Protein AF-A0A4S2T582-F1 (afdb_monomer_lite)

Secondary structure (DSSP, 8-state):
--HHHHHHHHHHHHHHHHH-TTS-HHHHHHHHHHHHHHHHHHHHHHHHHHHHHHHHHHHHHHHHHHHHHHHHHHHHHHHHHHHHHHHHHHHH-

Foldseek 3Di:
DDPVLLVVLLVVLLVVLVVPPVDDPVVSNVSSVVRSVVVVVVVVVVVVVVVVVVVVVVVVVVVVVVVVVVVVVVVVVVVVVVVVVVVVVVVVD

Structure (mmCIF, N/CA/C/O backbone):
data_AF-A0A4S2T582-F1
#
_entry.id   AF-A0A4S2T582-F1
#
loop_
_atom_site.group_PDB
_atom_site.id
_atom_site.type_symbol
_atom_site.label_atom_id
_atom_site.label_alt_id
_atom_site.label_comp_id
_atom_site.label_asym_id
_atom_site.label_entity_id
_atom_site.label_seq_id
_atom_site.pdbx_PDB_ins_code
_atom_site.Cartn_x
_atom_site.Cartn_y
_atom_site.Cartn_z
_atom_site.occupancy
_atom_site.B_iso_or_equiv
_atom_site.auth_seq_id
_atom_site.auth_comp_id
_atom_site.auth_asym_id
_atom_site.auth_atom_id
_atom_site.pdbx_PDB_model_num
ATOM 1 N N . MET A 1 1 ? 1.246 -8.142 7.764 1.00 62.06 1 MET A N 1
ATOM 2 C CA . MET A 1 1 ? 0.927 -6.757 8.189 1.00 62.06 1 MET A CA 1
ATOM 3 C C . MET A 1 1 ? 1.882 -6.387 9.309 1.00 62.06 1 MET A C 1
ATOM 5 O O . MET A 1 1 ? 2.195 -7.266 10.100 1.00 62.06 1 MET A O 1
ATOM 9 N N . CYS A 1 2 ? 2.372 -5.146 9.369 1.00 80.56 2 CYS A N 1
ATOM 10 C CA . CYS A 1 2 ? 3.260 -4.722 10.454 1.00 80.56 2 CYS A CA 1
ATOM 11 C C . CYS A 1 2 ? 2.518 -4.732 11.793 1.00 80.56 2 CYS A C 1
ATOM 13 O O . CYS A 1 2 ? 1.421 -4.187 11.896 1.00 80.56 2 CYS A O 1
ATOM 15 N N . GLN A 1 3 ? 3.145 -5.298 12.821 1.00 87.12 3 GLN A N 1
ATOM 16 C CA . GLN A 1 3 ? 2.602 -5.360 14.181 1.00 87.12 3 GLN A CA 1
ATOM 17 C C . GLN A 1 3 ? 2.271 -3.965 14.744 1.00 87.12 3 GLN A C 1
A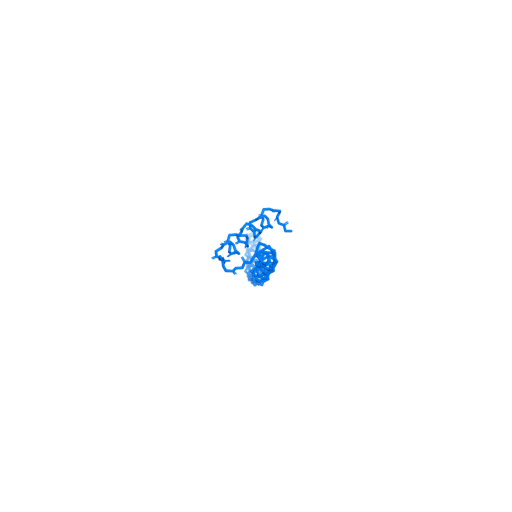TOM 19 O O . GLN A 1 3 ? 1.331 -3.814 15.518 1.00 87.12 3 GLN A O 1
ATOM 24 N N . THR A 1 4 ? 2.979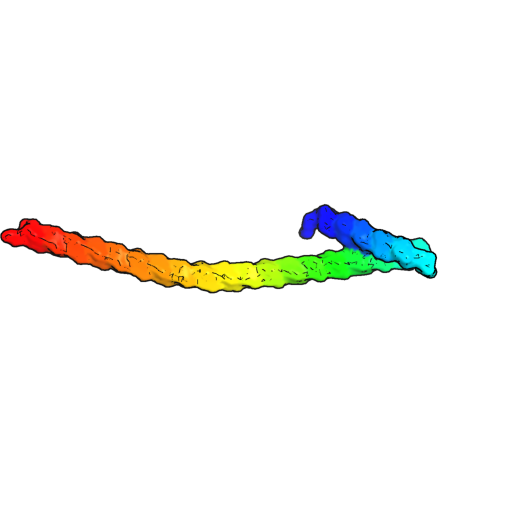 -2.928 14.288 1.00 91.31 4 THR A N 1
ATOM 25 C CA . THR A 1 4 ? 2.693 -1.520 14.597 1.00 91.31 4 THR A CA 1
ATOM 26 C C . THR A 1 4 ? 1.310 -1.079 14.119 1.00 91.31 4 THR A C 1
ATOM 28 O O . THR A 1 4 ? 0.594 -0.434 14.870 1.00 91.31 4 THR A O 1
ATOM 31 N N . ALA A 1 5 ? 0.895 -1.462 12.907 1.00 88.12 5 ALA A N 1
ATOM 32 C CA . ALA A 1 5 ? -0.403 -1.060 12.359 1.00 88.12 5 ALA A CA 1
ATOM 33 C C . ALA A 1 5 ? -1.575 -1.695 13.120 1.00 88.12 5 ALA A C 1
ATOM 35 O O . ALA A 1 5 ? -2.632 -1.082 13.235 1.00 88.12 5 ALA A O 1
ATOM 36 N N . VAL A 1 6 ? -1.373 -2.907 13.646 1.00 90.88 6 VAL A N 1
ATOM 37 C CA . VAL A 1 6 ? -2.358 -3.599 14.487 1.00 90.88 6 VAL A CA 1
ATOM 38 C C . VAL A 1 6 ? -2.512 -2.883 15.825 1.00 90.88 6 VAL A C 1
ATOM 40 O O . VAL A 1 6 ? -3.619 -2.495 16.177 1.00 90.88 6 VAL A O 1
ATOM 43 N N . LYS A 1 7 ? -1.397 -2.614 16.517 1.00 93.88 7 LYS A N 1
ATOM 44 C CA . LYS A 1 7 ? -1.402 -1.872 17.788 1.00 93.88 7 LYS A CA 1
ATOM 45 C C . LYS A 1 7 ? -2.013 -0.479 17.651 1.00 93.88 7 LYS A C 1
ATOM 47 O O . LYS A 1 7 ? -2.723 -0.025 18.540 1.00 93.88 7 LYS A O 1
ATOM 52 N N . GLU A 1 8 ? -1.740 0.187 16.535 1.00 93.31 8 GLU A N 1
ATOM 53 C CA . GLU A 1 8 ? -2.301 1.499 16.233 1.00 93.31 8 GLU A CA 1
ATOM 54 C C . GLU A 1 8 ? -3.824 1.432 16.063 1.00 93.31 8 GLU A C 1
ATOM 56 O O . GLU A 1 8 ? -4.545 2.194 16.695 1.00 93.31 8 GLU A O 1
ATOM 61 N N . ALA A 1 9 ? -4.329 0.471 15.284 1.00 92.94 9 ALA A N 1
ATOM 62 C CA . ALA A 1 9 ? -5.767 0.291 15.097 1.00 92.94 9 ALA A CA 1
ATOM 63 C C . ALA A 1 9 ? -6.492 -0.076 16.404 1.00 92.94 9 ALA A C 1
ATOM 65 O O . ALA A 1 9 ? -7.591 0.413 16.655 1.00 92.94 9 ALA A O 1
ATOM 66 N N . GLU A 1 10 ? -5.872 -0.897 17.257 1.00 93.69 10 GLU A N 1
ATOM 67 C CA . GLU A 1 10 ? -6.387 -1.206 18.596 1.00 93.69 10 GLU A CA 1
ATOM 68 C C . GLU A 1 10 ? -6.429 0.034 19.497 1.00 93.69 10 GLU A C 1
ATOM 70 O O . GLU A 1 10 ? -7.395 0.225 20.238 1.00 93.69 10 GLU A O 1
ATOM 75 N N . ARG A 1 11 ? -5.400 0.888 19.440 1.00 95.50 11 ARG A N 1
ATOM 76 C CA . ARG A 1 11 ? -5.366 2.154 20.181 1.00 95.50 11 ARG A CA 1
ATOM 77 C C . ARG A 1 11 ? -6.472 3.093 19.713 1.00 95.50 11 ARG A C 1
ATOM 79 O O . ARG A 1 11 ? -7.261 3.534 20.544 1.00 95.50 11 ARG A O 1
ATOM 86 N N . GLU A 1 12 ? -6.554 3.346 18.409 1.00 93.81 12 GLU A N 1
ATOM 87 C CA . GLU A 1 12 ? -7.577 4.206 17.804 1.00 93.81 12 GLU A CA 1
ATOM 88 C C . GLU A 1 12 ? -8.993 3.696 18.144 1.00 93.81 12 GLU A C 1
ATOM 90 O O . GLU A 1 12 ? -9.857 4.477 18.537 1.00 93.81 12 GLU A O 1
ATOM 95 N N . GLY A 1 13 ? -9.220 2.376 18.093 1.00 93.75 13 GLY A N 1
ATOM 96 C CA . GLY A 1 13 ? -10.499 1.767 18.471 1.00 93.75 13 GLY A CA 1
ATOM 97 C C . GLY A 1 13 ? -10.853 1.955 19.945 1.00 93.75 13 GLY A C 1
ATOM 98 O O . GLY A 1 13 ? -11.994 2.286 20.268 1.00 93.75 13 GLY A O 1
ATOM 99 N N . LYS A 1 14 ? -9.881 1.805 20.853 1.00 94.69 14 LYS A N 1
ATOM 100 C CA . LYS A 1 14 ? -10.082 2.050 22.290 1.00 94.69 14 LYS A CA 1
ATOM 101 C C . LYS A 1 14 ? -10.370 3.519 22.583 1.00 94.69 14 LYS A C 1
ATOM 103 O O . LYS A 1 14 ? -11.227 3.811 23.411 1.00 94.69 14 LYS A O 1
ATOM 108 N N . GLU A 1 15 ? -9.674 4.442 21.926 1.00 95.00 15 GLU A N 1
ATOM 109 C CA . GLU A 1 15 ? -9.932 5.881 22.056 1.00 95.00 15 GLU A CA 1
ATOM 110 C C . GLU A 1 15 ? -11.330 6.248 21.545 1.00 95.00 15 GLU A C 1
ATOM 112 O O . GLU A 1 15 ? -12.065 6.964 22.227 1.00 95.00 15 GLU A O 1
ATOM 117 N N . PHE A 1 16 ? -11.732 5.684 20.404 1.00 93.19 16 PHE A N 1
ATOM 118 C CA . PHE A 1 16 ? -13.062 5.867 19.832 1.00 93.19 16 PHE A CA 1
ATOM 119 C C . PHE A 1 16 ? -14.171 5.344 20.754 1.00 93.19 16 PHE A C 1
ATOM 121 O O . PHE A 1 16 ? -15.125 6.064 21.046 1.00 93.19 16 PHE A O 1
ATOM 128 N N . ALA A 1 17 ? -14.026 4.125 21.279 1.00 94.25 17 ALA A N 1
ATOM 129 C CA . ALA A 1 17 ? -15.011 3.543 22.185 1.00 94.25 17 ALA A CA 1
ATOM 130 C C . ALA A 1 17 ? -15.095 4.293 23.526 1.00 94.25 17 ALA A C 1
ATOM 132 O O . ALA A 1 17 ? -16.189 4.522 24.038 1.00 94.25 17 ALA A O 1
ATOM 133 N N . ARG A 1 18 ? -13.961 4.764 24.068 1.00 92.94 18 ARG A N 1
ATOM 134 C CA . ARG A 1 18 ? -13.922 5.584 25.296 1.00 92.94 18 ARG A CA 1
ATOM 135 C C . ARG A 1 18 ? -14.639 6.925 25.155 1.00 92.94 18 ARG A C 1
ATOM 137 O O . ARG A 1 18 ? -15.102 7.473 26.156 1.00 92.94 18 ARG A O 1
ATOM 144 N N . ALA A 1 19 ? -14.739 7.468 23.942 1.00 92.75 19 ALA A N 1
ATOM 145 C CA . ALA A 1 19 ? -15.522 8.676 23.694 1.00 92.75 19 ALA A CA 1
ATOM 146 C C . ALA A 1 19 ? -17.029 8.439 23.910 1.00 92.75 19 ALA A C 1
ATOM 148 O O . ALA A 1 19 ? -17.769 9.379 24.210 1.00 92.75 19 ALA A O 1
ATOM 149 N N . MET A 1 20 ? -17.489 7.186 23.831 1.00 92.31 20 MET A N 1
ATOM 150 C CA . MET A 1 20 ? -18.886 6.814 24.019 1.00 92.31 20 MET A CA 1
ATOM 151 C C . MET A 1 20 ? -19.198 6.499 25.487 1.00 92.31 20 MET A C 1
ATOM 153 O O . MET A 1 20 ? -19.378 5.356 25.900 1.00 92.31 20 MET A O 1
ATOM 157 N N . LYS A 1 21 ? -19.296 7.557 26.294 1.00 90.00 21 LYS A N 1
ATOM 158 C CA . LYS A 1 21 ? -19.508 7.474 27.753 1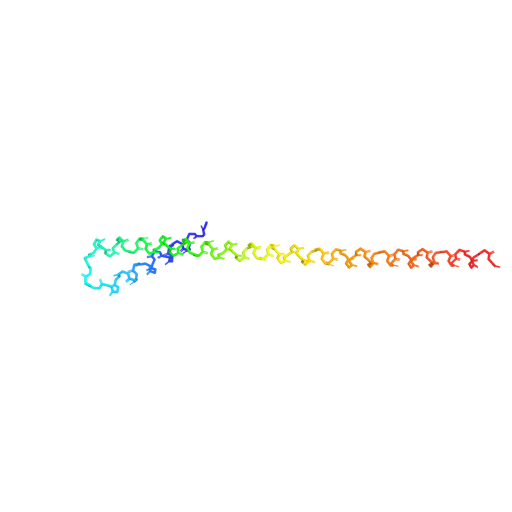.00 90.00 21 LYS A CA 1
ATOM 159 C C . LYS A 1 21 ? -20.832 6.829 28.192 1.00 90.00 21 LYS A C 1
ATOM 161 O O . LYS A 1 21 ? -20.998 6.563 29.375 1.00 90.00 21 LYS A O 1
ATOM 166 N N . TRP A 1 22 ? -21.772 6.634 27.270 1.00 92.31 22 TRP A N 1
ATOM 167 C CA . TRP A 1 22 ? -23.079 6.023 27.526 1.00 92.31 22 TRP A CA 1
ATOM 168 C C . TRP A 1 22 ? -23.066 4.488 27.422 1.00 92.31 22 TRP A C 1
ATOM 170 O O . TRP A 1 22 ? -24.047 3.861 27.805 1.00 92.31 22 TRP A O 1
ATOM 180 N N . LEU A 1 23 ? -21.973 3.898 26.926 1.00 90.12 23 LEU A N 1
ATOM 181 C CA . LEU A 1 23 ? -21.772 2.451 26.830 1.00 90.12 23 LEU A CA 1
ATOM 182 C C . LEU A 1 23 ? -21.065 1.909 28.076 1.00 90.12 23 LEU A C 1
ATOM 184 O O . LEU A 1 23 ? -20.170 2.557 28.629 1.00 90.12 23 LEU A O 1
ATOM 188 N N . GLY A 1 24 ? -21.436 0.698 28.489 1.00 92.19 24 GLY A N 1
ATOM 189 C CA . GLY A 1 24 ? -20.725 -0.055 29.515 1.00 92.19 24 GLY A CA 1
ATOM 190 C C . GLY A 1 24 ? -19.330 -0.481 29.050 1.00 92.19 24 GLY A C 1
ATOM 191 O O . GLY A 1 24 ? -19.038 -0.542 27.857 1.00 92.19 24 GLY A O 1
ATOM 192 N N . SER A 1 25 ? -18.446 -0.815 29.994 1.00 90.44 25 SER A N 1
ATOM 193 C CA . SER A 1 25 ? -17.054 -1.188 29.690 1.00 90.44 25 SER A CA 1
ATOM 194 C C . SER A 1 25 ? -16.935 -2.383 28.736 1.00 90.44 25 SER A C 1
ATOM 196 O O . SER A 1 25 ? -16.076 -2.373 27.859 1.00 90.44 25 SER A O 1
ATOM 198 N N . GLY A 1 26 ? -17.814 -3.382 28.868 1.00 91.62 26 GLY A N 1
ATOM 199 C CA . GLY A 1 26 ? -17.850 -4.536 27.964 1.00 91.62 26 GLY A CA 1
ATOM 200 C C . GLY A 1 26 ? -18.236 -4.156 26.532 1.00 91.62 26 GLY A C 1
ATOM 201 O O . GLY A 1 26 ? -17.586 -4.586 25.584 1.00 91.62 26 GLY A O 1
ATOM 202 N N . GLU A 1 27 ? -19.233 -3.286 26.375 1.00 92.69 27 GLU A N 1
ATOM 203 C CA . GLU A 1 27 ? -19.692 -2.825 25.061 1.00 92.69 27 GLU A CA 1
ATOM 204 C C . GLU A 1 27 ? -18.647 -1.910 24.397 1.00 92.69 27 GLU A C 1
ATOM 206 O O . GLU A 1 27 ? -18.429 -1.970 23.188 1.00 92.69 27 GLU A O 1
ATOM 211 N N . GLN A 1 28 ? -17.929 -1.104 25.189 1.00 93.19 28 GLN A N 1
ATOM 212 C CA . GLN A 1 28 ? -16.799 -0.310 24.700 1.00 93.19 28 GLN A CA 1
ATOM 213 C C . GLN A 1 28 ? -15.656 -1.193 24.176 1.00 93.19 28 GLN A C 1
ATOM 215 O O . GLN A 1 28 ? -15.072 -0.888 23.137 1.00 93.19 28 GLN A O 1
ATOM 220 N N . GLU A 1 29 ? -15.326 -2.287 24.863 1.00 93.94 29 GLU A N 1
ATOM 221 C CA . GLU A 1 29 ? -14.280 -3.218 24.420 1.00 93.94 29 GLU A CA 1
ATOM 222 C C . GLU A 1 29 ? -14.672 -3.929 23.113 1.00 93.94 29 GLU A C 1
ATOM 224 O O . GLU A 1 29 ? -13.860 -4.038 22.189 1.00 93.94 29 GLU A O 1
ATOM 229 N N . GLU A 1 30 ? -15.936 -4.342 22.996 1.00 95.00 30 GLU A N 1
ATOM 230 C CA . GLU A 1 30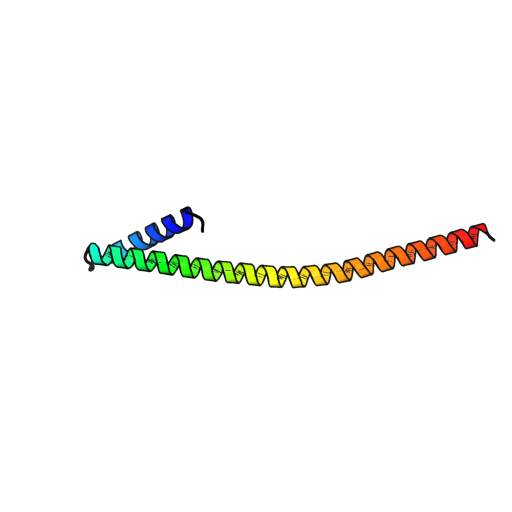 ? -16.472 -4.956 21.780 1.00 95.00 30 GLU A CA 1
ATOM 231 C C . GLU A 1 30 ? -16.416 -3.991 20.586 1.00 95.00 30 GLU A C 1
ATOM 233 O O . GLU A 1 30 ? -15.866 -4.329 19.532 1.00 95.00 30 GLU A O 1
ATOM 238 N N . ILE A 1 31 ? -16.897 -2.756 20.764 1.00 95.50 31 ILE A N 1
ATOM 239 C CA . ILE A 1 31 ? -16.856 -1.719 19.725 1.00 95.50 31 ILE A CA 1
ATOM 240 C C . ILE A 1 31 ? -15.412 -1.394 19.331 1.00 95.50 31 ILE A C 1
ATOM 242 O O . ILE A 1 31 ? -15.118 -1.269 18.140 1.00 95.50 31 ILE A O 1
ATOM 246 N N . ALA A 1 32 ? -14.495 -1.298 20.297 1.00 95.44 32 ALA A N 1
ATOM 247 C CA . ALA A 1 32 ? -13.082 -1.050 20.025 1.00 95.44 32 ALA A CA 1
ATOM 248 C C . ALA A 1 32 ? -12.463 -2.154 19.153 1.00 95.44 32 ALA A C 1
ATOM 250 O O . ALA A 1 32 ? -11.739 -1.857 18.198 1.00 95.44 32 ALA A O 1
ATOM 251 N N . SER A 1 33 ? -12.773 -3.421 19.445 1.00 93.94 33 SER A N 1
ATOM 252 C CA . SER A 1 33 ? -12.305 -4.572 18.664 1.00 93.94 33 SER A CA 1
ATOM 253 C C . SER A 1 33 ? -12.866 -4.562 17.240 1.00 93.94 33 SER A C 1
ATOM 255 O O . SER A 1 33 ? -12.111 -4.691 16.271 1.00 93.94 33 SER A O 1
ATOM 257 N N . LEU A 1 34 ? -14.177 -4.346 17.089 1.00 96.50 34 LEU A N 1
ATOM 258 C CA . LEU A 1 34 ? -14.833 -4.275 15.779 1.00 96.50 34 LEU A CA 1
ATOM 259 C C . LEU A 1 34 ? -14.287 -3.118 14.937 1.00 96.50 34 LEU A C 1
ATOM 261 O O . LEU A 1 34 ? -14.011 -3.294 13.746 1.00 96.50 34 LEU A O 1
ATOM 265 N N . PHE A 1 35 ? -14.066 -1.957 15.555 1.00 94.62 35 PHE A N 1
ATOM 266 C CA . PHE A 1 35 ? -13.451 -0.809 14.899 1.00 94.62 35 PHE A CA 1
ATOM 267 C C . PHE A 1 35 ? -12.041 -1.138 14.403 1.00 94.62 35 PHE A C 1
ATOM 269 O O . PHE A 1 35 ? -11.742 -0.932 13.225 1.00 94.62 35 PHE A O 1
ATOM 276 N N . ALA A 1 36 ? -11.185 -1.697 15.264 1.00 95.06 36 ALA A N 1
ATOM 277 C CA . ALA A 1 36 ? -9.809 -2.032 14.908 1.00 95.06 36 ALA A CA 1
ATOM 278 C C . ALA A 1 36 ? -9.750 -3.014 13.723 1.00 95.06 36 ALA A C 1
ATOM 280 O O . ALA A 1 36 ? -8.990 -2.807 12.771 1.00 95.06 36 ALA A O 1
ATOM 281 N N . GLN A 1 37 ? -10.599 -4.047 13.738 1.00 94.75 37 GLN A N 1
ATOM 282 C CA . GLN A 1 37 ? -10.711 -5.017 12.647 1.00 94.75 37 GLN A CA 1
ATOM 283 C C . GLN A 1 37 ? -11.177 -4.362 11.341 1.00 94.75 37 GLN A C 1
ATOM 285 O O . GLN A 1 37 ? -10.581 -4.583 10.280 1.00 94.75 37 GLN A O 1
ATOM 290 N N . HIS A 1 38 ? -12.220 -3.533 11.407 1.00 95.62 38 HIS A N 1
ATOM 291 C CA . HIS A 1 38 ? -12.759 -2.840 10.242 1.00 95.62 38 HIS A CA 1
ATOM 292 C C . HIS A 1 38 ? -11.729 -1.889 9.622 1.00 95.62 38 HIS A C 1
ATOM 294 O O . HIS A 1 38 ? -11.514 -1.895 8.407 1.00 95.62 38 HIS A O 1
ATOM 300 N N . HIS A 1 39 ? -11.046 -1.111 10.456 1.00 92.75 39 HIS A N 1
ATOM 301 C CA . HIS A 1 39 ? -10.055 -0.135 10.026 1.00 92.75 39 HIS A CA 1
ATOM 302 C C . HIS A 1 39 ? -8.828 -0.785 9.384 1.00 92.75 39 HIS A C 1
ATOM 304 O O . HIS A 1 39 ? -8.363 -0.352 8.328 1.00 92.75 39 HIS A O 1
ATOM 310 N N . LEU A 1 40 ? -8.334 -1.885 9.962 1.00 94.81 40 LEU A N 1
ATOM 311 C CA . LEU A 1 40 ? -7.257 -2.678 9.363 1.00 94.81 40 LEU A CA 1
ATOM 312 C C . LEU A 1 40 ? -7.657 -3.238 7.999 1.00 94.81 40 LEU A C 1
ATOM 314 O O . LEU A 1 40 ? -6.849 -3.218 7.064 1.00 94.81 40 LEU A O 1
ATOM 318 N N . ARG A 1 41 ? -8.899 -3.717 7.867 1.00 95.12 41 ARG A N 1
ATOM 319 C CA . ARG A 1 41 ? -9.424 -4.220 6.597 1.00 95.12 41 ARG A CA 1
ATOM 320 C C . ARG A 1 41 ? -9.453 -3.122 5.532 1.00 95.12 41 ARG A C 1
ATOM 322 O O . ARG A 1 41 ? -8.904 -3.345 4.452 1.00 95.12 41 ARG A O 1
ATOM 329 N N . LEU A 1 42 ? -9.981 -1.939 5.851 1.00 94.62 42 LEU A N 1
ATOM 330 C CA . LEU A 1 42 ? -9.998 -0.792 4.934 1.00 94.62 42 LEU A CA 1
ATOM 331 C C . LEU A 1 42 ? -8.586 -0.367 4.518 1.00 94.62 42 LEU A C 1
ATOM 333 O O . LEU A 1 42 ? -8.306 -0.237 3.327 1.00 94.62 42 LEU A O 1
ATOM 337 N N . ARG A 1 43 ? -7.658 -0.224 5.475 1.00 92.19 43 ARG A N 1
ATOM 338 C CA . ARG A 1 43 ? -6.251 0.108 5.179 1.00 92.19 43 ARG A CA 1
ATOM 339 C C . ARG A 1 43 ? -5.612 -0.931 4.248 1.00 92.19 43 ARG A C 1
ATOM 341 O O . ARG A 1 43 ? -4.877 -0.570 3.330 1.00 92.19 43 ARG A O 1
ATOM 348 N N . LYS A 1 44 ? -5.909 -2.221 4.442 1.00 92.00 44 LYS A N 1
ATOM 349 C CA . LYS A 1 44 ? -5.416 -3.313 3.583 1.00 92.00 44 LYS A CA 1
ATOM 350 C C . LYS A 1 44 ? -6.001 -3.264 2.171 1.00 92.00 44 LYS A C 1
ATOM 352 O O . LYS A 1 44 ? -5.308 -3.607 1.215 1.00 92.00 44 LYS A O 1
ATOM 357 N N . GLU A 1 45 ? -7.278 -2.932 2.034 1.00 93.81 45 GLU A N 1
ATOM 358 C CA . GLU A 1 45 ? -7.944 -2.785 0.735 1.00 93.81 45 GLU A CA 1
ATOM 359 C C . GLU A 1 45 ? -7.384 -1.580 -0.030 1.00 93.81 45 GLU A C 1
ATOM 361 O O . GLU A 1 45 ? -6.977 -1.735 -1.179 1.00 93.81 45 GLU A O 1
ATOM 366 N N . ALA A 1 46 ? -7.233 -0.431 0.633 1.00 92.94 46 ALA A N 1
ATOM 367 C CA . ALA A 1 46 ? -6.625 0.760 0.043 1.00 92.94 46 ALA A CA 1
ATOM 368 C C . ALA A 1 46 ? -5.182 0.507 -0.419 1.00 92.94 46 ALA A C 1
ATOM 370 O O . ALA A 1 46 ? -4.821 0.851 -1.543 1.00 92.94 46 ALA A O 1
ATOM 371 N N . LEU A 1 47 ? -4.364 -0.154 0.410 1.00 92.00 47 LEU A N 1
ATOM 372 C CA . LEU A 1 47 ? -2.990 -0.491 0.037 1.00 92.00 47 LEU A CA 1
ATOM 373 C C . LEU A 1 47 ? -2.943 -1.428 -1.175 1.00 92.00 47 LEU A C 1
ATOM 375 O O . LEU A 1 47 ? -2.133 -1.217 -2.072 1.00 92.00 47 LEU A O 1
ATOM 379 N N . ARG A 1 48 ? -3.821 -2.438 -1.228 1.00 92.19 48 ARG A N 1
ATOM 380 C CA . ARG A 1 48 ? -3.918 -3.331 -2.392 1.00 92.19 48 ARG A CA 1
ATOM 381 C C . ARG A 1 48 ? -4.284 -2.568 -3.660 1.00 92.19 48 ARG A C 1
ATOM 383 O O . ARG A 1 48 ? -3.618 -2.764 -4.667 1.00 92.19 48 ARG A O 1
ATOM 390 N N . ALA A 1 49 ? -5.257 -1.663 -3.590 1.00 92.12 49 ALA A N 1
ATOM 391 C CA . ALA A 1 49 ? -5.635 -0.838 -4.732 1.00 92.12 49 ALA A CA 1
ATOM 392 C C . ALA A 1 49 ? -4.475 0.054 -5.212 1.00 92.12 49 ALA A C 1
ATOM 394 O O . ALA A 1 49 ? -4.257 0.187 -6.412 1.00 92.12 49 ALA A O 1
ATOM 395 N N . ILE A 1 50 ? -3.697 0.638 -4.293 1.00 92.00 50 ILE A N 1
ATOM 396 C CA . ILE A 1 50 ? -2.514 1.442 -4.641 1.00 92.00 50 ILE A CA 1
ATOM 397 C C . ILE A 1 50 ? -1.445 0.582 -5.320 1.00 92.00 50 ILE A C 1
ATOM 399 O O . ILE A 1 50 ? -0.877 1.011 -6.321 1.00 92.00 50 ILE A O 1
ATOM 403 N N . ILE A 1 51 ? -1.179 -0.620 -4.800 1.00 90.50 51 ILE A N 1
ATOM 404 C CA . ILE A 1 51 ? -0.203 -1.547 -5.389 1.00 90.50 51 ILE A CA 1
ATOM 405 C C . ILE A 1 51 ? -0.646 -1.957 -6.793 1.00 90.50 51 ILE A C 1
ATOM 407 O O . ILE A 1 51 ? 0.131 -1.815 -7.729 1.00 90.50 51 ILE A O 1
ATOM 411 N N . GLU A 1 52 ? -1.899 -2.376 -6.959 1.00 88.81 52 GLU A N 1
ATOM 412 C CA . GLU A 1 52 ? -2.452 -2.782 -8.255 1.00 88.81 52 GLU A CA 1
ATOM 413 C C . GLU A 1 52 ? -2.375 -1.643 -9.282 1.00 88.81 52 GLU A C 1
ATOM 415 O O . GLU A 1 52 ? -1.937 -1.837 -10.416 1.00 88.81 52 GLU A O 1
ATOM 420 N N . ARG A 1 53 ? -2.706 -0.413 -8.870 1.00 84.12 53 ARG A N 1
ATOM 421 C CA . ARG A 1 53 ? -2.537 0.778 -9.714 1.00 84.12 53 ARG A CA 1
ATOM 422 C C . ARG A 1 53 ? -1.076 1.067 -10.029 1.00 84.12 53 ARG A C 1
ATOM 424 O O . ARG A 1 53 ? -0.773 1.457 -11.153 1.00 84.12 53 ARG A O 1
ATOM 431 N N . GLY A 1 54 ? -0.179 0.884 -9.066 1.00 83.00 54 GLY A N 1
ATOM 432 C CA . GLY A 1 54 ? 1.260 1.036 -9.254 1.00 83.00 54 GLY A CA 1
ATOM 433 C C . GLY A 1 54 ? 1.817 0.038 -10.267 1.00 83.00 54 GLY A C 1
ATOM 434 O O . GLY A 1 54 ? 2.569 0.436 -11.151 1.00 83.00 54 GLY A O 1
ATOM 435 N N . GLU A 1 55 ? 1.399 -1.225 -10.200 1.00 80.38 55 GLU A N 1
ATOM 436 C CA . GLU A 1 55 ? 1.785 -2.277 -11.146 1.00 80.38 55 GLU A CA 1
ATOM 437 C C . GLU A 1 55 ? 1.204 -2.039 -12.544 1.00 80.38 55 GLU A C 1
ATOM 439 O O . GLU A 1 55 ? 1.905 -2.206 -13.549 1.00 80.38 55 GLU 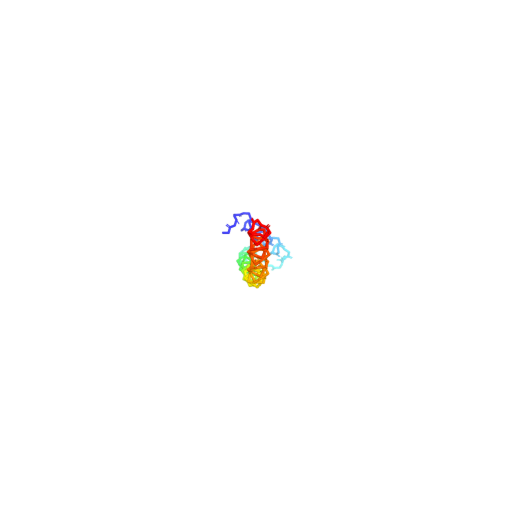A O 1
ATOM 444 N N . GLU A 1 56 ? -0.050 -1.584 -12.634 1.00 76.94 56 GLU A N 1
ATOM 445 C CA . GLU A 1 56 ? -0.661 -1.168 -13.898 1.00 76.94 56 GLU A CA 1
ATOM 446 C C . GLU A 1 56 ? 0.146 -0.023 -14.531 1.00 76.94 56 GLU A C 1
ATOM 448 O O . GLU A 1 56 ? 0.465 -0.047 -15.727 1.00 76.94 56 GLU A O 1
ATOM 453 N N . LEU A 1 57 ? 0.531 0.963 -13.717 1.00 75.12 57 LEU A N 1
ATOM 454 C CA . LEU A 1 57 ? 1.322 2.104 -14.153 1.00 75.12 57 LEU A CA 1
ATOM 455 C C . LEU A 1 57 ? 2.725 1.660 -14.588 1.00 75.12 57 LEU A C 1
ATOM 457 O O . LEU A 1 57 ? 3.148 1.969 -15.702 1.00 75.12 57 LEU A O 1
ATOM 461 N N . GLN A 1 58 ? 3.415 0.868 -13.768 1.00 78.75 58 GLN A N 1
ATOM 462 C CA . GLN A 1 58 ? 4.734 0.319 -14.067 1.00 78.75 58 GLN A CA 1
ATOM 463 C C . GLN A 1 58 ? 4.715 -0.465 -15.380 1.00 78.75 58 GLN A C 1
ATOM 465 O O . GLN A 1 58 ? 5.550 -0.224 -16.247 1.00 78.75 58 GLN A O 1
ATOM 470 N N . THR A 1 59 ? 3.717 -1.324 -15.587 1.00 74.19 59 THR A N 1
ATOM 471 C CA . THR A 1 59 ? 3.572 -2.104 -16.823 1.00 74.19 59 THR A CA 1
ATOM 472 C C . THR A 1 59 ? 3.404 -1.200 -18.046 1.00 74.19 59 THR A C 1
ATOM 474 O O . THR A 1 59 ? 4.045 -1.423 -19.081 1.00 74.19 59 THR A O 1
ATOM 477 N N . ARG A 1 60 ? 2.583 -0.146 -17.941 1.00 67.50 60 ARG A N 1
ATOM 478 C CA . ARG A 1 60 ? 2.396 0.837 -19.022 1.00 67.50 60 ARG A CA 1
ATOM 479 C C . ARG A 1 60 ? 3.692 1.592 -19.338 1.00 67.50 60 ARG A C 1
ATOM 481 O O . ARG A 1 60 ? 4.021 1.759 -20.516 1.00 67.50 60 ARG A O 1
ATOM 488 N N . TYR A 1 61 ? 4.455 2.003 -18.326 1.00 70.25 61 TYR A N 1
ATOM 489 C CA . TYR A 1 61 ? 5.723 2.715 -18.522 1.00 70.25 61 TYR A CA 1
ATOM 490 C C . TYR A 1 61 ? 6.838 1.808 -19.046 1.00 70.25 61 TYR A C 1
ATOM 492 O O . TYR A 1 61 ? 7.541 2.195 -19.980 1.00 70.25 61 TYR A O 1
ATOM 500 N N . SER A 1 62 ? 6.971 0.586 -18.528 1.00 75.50 62 SER A N 1
ATOM 501 C CA . SER A 1 62 ? 7.979 -0.373 -18.986 1.00 75.50 62 SER A CA 1
ATOM 502 C C . SER A 1 62 ? 7.799 -0.728 -20.461 1.00 75.50 62 SER A C 1
ATOM 504 O O . SER A 1 62 ? 8.785 -0.773 -21.195 1.00 75.50 62 SER A O 1
ATOM 506 N N . ARG A 1 63 ? 6.556 -0.897 -20.936 1.00 73.38 63 ARG A N 1
ATOM 507 C CA . ARG A 1 63 ? 6.282 -1.122 -22.367 1.00 73.38 63 ARG A CA 1
ATOM 508 C C . ARG A 1 63 ? 6.700 0.065 -23.230 1.00 73.38 63 ARG A C 1
ATOM 510 O O . ARG A 1 63 ? 7.329 -0.127 -24.267 1.00 73.38 63 ARG A O 1
ATOM 517 N N . ARG A 1 64 ? 6.390 1.291 -22.799 1.00 74.44 64 ARG A N 1
ATOM 518 C CA . ARG A 1 64 ? 6.752 2.500 -23.552 1.00 74.44 64 ARG A CA 1
ATOM 519 C C . ARG A 1 64 ? 8.263 2.731 -23.575 1.00 74.44 64 ARG A C 1
ATOM 521 O O . ARG A 1 64 ? 8.804 3.116 -24.607 1.00 74.44 64 ARG A O 1
ATOM 528 N N . TYR A 1 65 ? 8.949 2.446 -22.472 1.00 78.00 65 TYR A N 1
ATOM 529 C CA . TYR A 1 65 ? 10.406 2.522 -22.409 1.00 78.00 65 TYR A CA 1
ATOM 530 C C . TYR A 1 65 ? 11.075 1.457 -23.288 1.00 78.00 65 TYR A C 1
ATOM 532 O O . TYR A 1 65 ? 12.049 1.754 -23.975 1.00 78.00 65 TYR A O 1
ATOM 540 N N . ALA A 1 66 ? 10.529 0.238 -23.318 1.00 80.25 66 ALA A N 1
ATOM 541 C CA . ALA A 1 66 ? 11.026 -0.829 -24.180 1.00 80.25 66 ALA A CA 1
ATOM 542 C C . ALA A 1 66 ? 10.915 -0.469 -25.672 1.00 80.25 66 ALA A C 1
ATOM 544 O O . ALA A 1 66 ? 11.880 -0.676 -26.401 1.00 80.25 66 ALA A O 1
ATOM 545 N N . ASP A 1 67 ? 9.802 0.129 -26.117 1.00 83.81 67 ASP A N 1
ATOM 546 C CA . ASP A 1 67 ? 9.641 0.564 -27.516 1.00 83.81 67 ASP A CA 1
ATOM 547 C C . ASP A 1 67 ? 10.670 1.641 -27.900 1.00 83.81 67 ASP A C 1
ATOM 549 O O . ASP A 1 67 ? 11.387 1.501 -28.893 1.00 83.81 67 ASP A O 1
ATOM 553 N N . PHE A 1 68 ? 10.839 2.678 -27.069 1.00 84.19 68 PHE A N 1
ATOM 554 C CA . PHE A 1 68 ? 11.863 3.697 -27.317 1.00 84.19 68 PHE A CA 1
ATOM 555 C C . PHE A 1 68 ? 13.278 3.122 -27.314 1.00 84.19 68 PHE A C 1
ATOM 557 O O . PHE A 1 68 ? 14.077 3.466 -28.184 1.00 84.19 68 PHE A O 1
ATOM 564 N N . ARG A 1 69 ? 13.587 2.220 -26.378 1.00 88.81 69 ARG A N 1
ATOM 565 C CA . ARG A 1 69 ? 14.897 1.570 -26.301 1.00 88.81 69 ARG A CA 1
ATOM 566 C C . ARG A 1 69 ? 15.182 0.739 -27.550 1.00 88.81 69 ARG A C 1
ATOM 568 O O . ARG A 1 69 ? 16.270 0.856 -28.104 1.00 88.81 69 ARG A O 1
ATOM 575 N N . THR A 1 70 ? 14.220 -0.053 -28.020 1.00 89.44 70 THR A N 1
ATOM 576 C CA . THR A 1 70 ? 14.377 -0.861 -29.238 1.00 89.44 70 THR A CA 1
ATOM 577 C C . THR A 1 70 ? 14.596 0.017 -30.465 1.00 89.44 70 THR A C 1
ATOM 579 O O . THR A 1 70 ? 15.497 -0.258 -31.256 1.00 89.44 70 THR A O 1
ATOM 582 N N . ARG A 1 71 ? 13.842 1.115 -30.600 1.00 89.94 71 ARG A N 1
ATOM 583 C CA . ARG A 1 71 ? 14.036 2.078 -31.696 1.00 89.94 71 ARG A CA 1
ATOM 584 C C . ARG A 1 71 ? 15.412 2.728 -31.648 1.00 89.94 71 ARG A C 1
ATOM 586 O O . ARG A 1 71 ? 16.080 2.796 -32.673 1.00 89.94 71 ARG A O 1
ATOM 593 N N . LEU A 1 72 ? 15.850 3.168 -30.469 1.00 91.56 72 LEU A N 1
ATOM 594 C CA . LEU A 1 72 ? 17.153 3.805 -30.296 1.00 91.56 72 LEU A CA 1
ATOM 595 C C . LEU A 1 72 ? 18.293 2.840 -30.648 1.00 91.56 72 LEU A C 1
ATOM 597 O O . LEU A 1 72 ? 19.182 3.196 -31.413 1.00 91.56 72 LEU A O 1
ATOM 601 N N . ILE A 1 73 ? 18.230 1.600 -30.151 1.00 93.75 73 ILE A N 1
ATOM 602 C CA . ILE A 1 73 ? 19.212 0.557 -30.471 1.00 93.75 73 ILE A CA 1
ATOM 603 C C . ILE A 1 73 ? 19.214 0.269 -31.977 1.00 93.75 73 ILE A C 1
ATOM 605 O O . ILE A 1 73 ? 20.285 0.202 -32.572 1.00 93.75 73 ILE A O 1
ATOM 609 N N . GLY A 1 74 ? 18.041 0.162 -32.610 1.00 91.56 74 GLY A N 1
ATOM 610 C CA . GLY A 1 74 ? 17.929 -0.026 -34.057 1.00 91.56 74 GLY A CA 1
ATOM 611 C C . GLY A 1 74 ? 18.576 1.107 -34.859 1.00 91.56 74 GLY A C 1
ATOM 612 O O . GLY A 1 74 ? 19.322 0.841 -35.798 1.00 91.56 74 GLY A O 1
ATOM 613 N N . ILE A 1 75 ? 18.359 2.363 -34.453 1.00 93.19 75 ILE A N 1
ATOM 614 C CA . ILE A 1 75 ? 18.989 3.537 -35.076 1.00 93.19 75 ILE A CA 1
ATOM 615 C C . ILE A 1 75 ? 20.508 3.506 -34.885 1.00 93.19 75 ILE A C 1
ATOM 617 O O . ILE A 1 75 ? 21.236 3.719 -35.849 1.00 93.19 75 ILE A O 1
ATOM 621 N N . CYS A 1 76 ? 21.002 3.211 -33.679 1.00 91.50 76 CYS A N 1
ATOM 622 C CA . CYS A 1 76 ? 22.439 3.114 -33.420 1.00 91.50 76 CYS A CA 1
ATOM 623 C C . CYS A 1 76 ? 23.097 2.010 -34.256 1.00 91.50 76 CYS A C 1
ATOM 625 O O . CYS A 1 76 ? 24.127 2.254 -34.876 1.00 91.50 76 CYS A O 1
ATOM 627 N N . ILE A 1 77 ? 22.489 0.820 -34.324 1.00 93.31 77 ILE A N 1
ATOM 628 C CA . ILE A 1 77 ? 22.985 -0.288 -35.151 1.00 93.31 77 ILE A CA 1
ATOM 629 C C . ILE A 1 77 ? 22.987 0.112 -36.630 1.00 93.31 77 ILE A C 1
ATOM 631 O O . ILE A 1 77 ? 23.987 -0.102 -37.313 1.00 93.31 77 ILE A O 1
ATOM 635 N N . GLY A 1 78 ? 21.907 0.732 -37.115 1.00 92.56 78 GLY A N 1
ATOM 636 C CA . GLY A 1 78 ? 21.818 1.230 -38.487 1.00 92.56 78 GLY A CA 1
ATOM 637 C C . GLY A 1 78 ? 22.896 2.268 -38.804 1.00 92.56 78 GLY A C 1
ATOM 638 O O . GLY A 1 78 ? 23.588 2.146 -39.811 1.00 92.56 78 GLY A O 1
ATOM 639 N N . ALA A 1 79 ? 23.103 3.245 -37.920 1.00 91.50 79 ALA A N 1
ATOM 640 C CA . ALA A 1 79 ? 24.137 4.265 -38.068 1.00 91.50 79 ALA A CA 1
ATOM 641 C C . ALA A 1 79 ? 25.550 3.660 -38.063 1.00 91.50 79 ALA A C 1
ATOM 643 O O . ALA A 1 79 ? 26.372 4.029 -38.898 1.00 91.50 79 ALA A O 1
ATOM 644 N N . CYS A 1 80 ? 25.825 2.695 -37.179 1.00 92.31 80 CYS A N 1
ATOM 645 C CA . CYS A 1 80 ? 27.091 1.965 -37.181 1.00 92.31 80 CYS A CA 1
ATOM 646 C C . CYS A 1 80 ? 27.287 1.190 -38.487 1.00 92.31 80 CYS A C 1
ATOM 648 O O . CYS A 1 80 ? 28.350 1.296 -39.087 1.00 92.31 80 CYS A O 1
ATOM 650 N N . ALA A 1 81 ? 26.279 0.455 -38.964 1.00 91.00 81 ALA A N 1
ATOM 651 C CA . ALA A 1 81 ? 26.368 -0.295 -40.217 1.00 91.00 81 ALA A CA 1
ATOM 652 C C . ALA A 1 8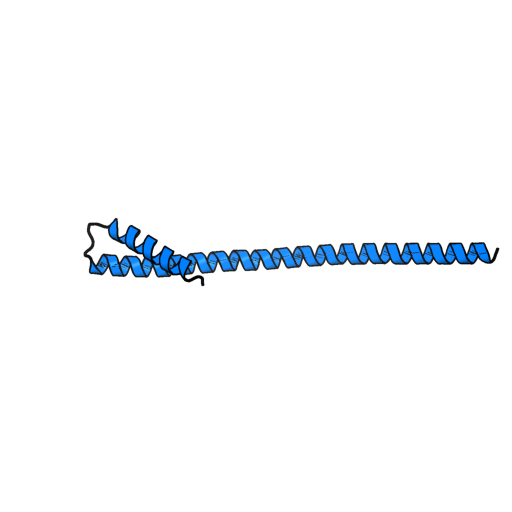1 ? 26.635 0.623 -41.423 1.00 91.00 81 ALA A C 1
ATOM 654 O O . ALA A 1 81 ? 27.487 0.321 -42.260 1.00 91.00 81 ALA A O 1
ATOM 655 N N . ILE A 1 82 ? 25.966 1.778 -41.487 1.00 92.69 82 ILE A N 1
ATOM 656 C CA . ILE A 1 82 ? 26.209 2.796 -42.519 1.00 92.69 82 ILE A CA 1
ATOM 657 C C . ILE A 1 82 ? 27.629 3.369 -42.392 1.00 92.69 82 ILE A C 1
ATOM 659 O O . ILE A 1 82 ? 28.340 3.474 -43.386 1.00 92.69 82 ILE A O 1
ATOM 663 N N . GLY A 1 83 ? 28.081 3.689 -41.178 1.00 91.88 83 GLY A N 1
ATOM 664 C CA . GLY A 1 83 ? 29.440 4.179 -40.941 1.00 91.88 83 GLY A CA 1
ATOM 665 C C . GLY A 1 83 ? 30.515 3.170 -41.353 1.00 91.88 83 GLY A C 1
ATOM 666 O O . GLY A 1 83 ? 31.470 3.533 -42.035 1.00 91.88 83 GLY A O 1
ATOM 667 N N . PHE A 1 84 ? 30.337 1.893 -41.005 1.00 90.19 84 PHE A N 1
ATOM 668 C CA . PHE A 1 84 ? 31.244 0.814 -41.402 1.00 90.19 84 PHE A CA 1
ATOM 669 C C . PHE A 1 84 ? 31.273 0.617 -42.918 1.00 90.19 84 PHE A C 1
ATOM 671 O O . PHE A 1 84 ? 32.350 0.520 -43.496 1.00 90.19 84 PHE A O 1
ATOM 678 N N . THR A 1 85 ? 30.112 0.587 -43.575 1.00 89.31 85 THR A N 1
ATOM 679 C CA . THR A 1 85 ? 30.047 0.436 -45.039 1.00 89.31 85 THR A CA 1
ATOM 680 C C . THR A 1 85 ? 30.683 1.620 -45.764 1.00 89.31 85 THR A C 1
ATOM 682 O O . THR A 1 85 ? 31.455 1.406 -46.696 1.00 89.31 85 THR A O 1
ATOM 685 N N . ALA A 1 86 ? 30.445 2.852 -45.304 1.00 89.56 86 ALA A N 1
ATOM 686 C CA . ALA A 1 86 ? 31.089 4.047 -45.845 1.00 89.56 86 ALA A CA 1
ATOM 687 C C . ALA A 1 86 ? 32.615 4.028 -45.650 1.00 89.56 86 ALA A C 1
ATOM 689 O O . ALA A 1 86 ? 33.352 4.355 -46.577 1.00 89.56 86 ALA A O 1
ATOM 690 N N . ALA A 1 87 ? 33.096 3.605 -44.477 1.00 89.56 87 ALA A N 1
ATOM 691 C CA . ALA A 1 87 ? 34.526 3.483 -44.199 1.00 89.56 87 ALA A CA 1
ATOM 692 C C . ALA A 1 87 ? 35.200 2.431 -45.093 1.00 89.56 87 ALA A C 1
ATOM 694 O O . ALA A 1 87 ? 36.255 2.699 -45.658 1.00 89.56 87 ALA A O 1
ATOM 695 N N . VAL A 1 88 ? 34.573 1.263 -45.273 1.00 90.81 88 VAL A N 1
ATOM 696 C CA . VAL A 1 88 ? 35.087 0.206 -46.160 1.00 90.81 88 VAL A CA 1
ATOM 697 C C . VAL A 1 88 ? 35.129 0.674 -47.615 1.00 90.81 88 VAL A C 1
ATOM 699 O O . VAL A 1 88 ? 36.133 0.467 -48.293 1.00 90.81 88 VAL A O 1
ATOM 702 N N . LEU A 1 89 ? 34.076 1.348 -48.089 1.00 89.44 89 LEU A N 1
ATOM 703 C CA . LEU A 1 89 ? 34.051 1.937 -49.431 1.00 89.44 89 LEU A CA 1
ATOM 704 C C . LEU A 1 89 ? 35.183 2.949 -49.625 1.00 89.44 89 LEU A C 1
ATOM 706 O O . LEU A 1 89 ? 35.862 2.887 -50.639 1.00 89.44 89 LEU A O 1
ATOM 710 N N . LEU A 1 90 ? 35.430 3.820 -48.643 1.00 88.69 90 LEU A N 1
ATOM 711 C CA . LEU A 1 90 ? 36.539 4.779 -48.671 1.00 88.69 90 LEU A CA 1
ATOM 712 C C . LEU A 1 90 ? 37.918 4.115 -48.693 1.00 88.69 90 LEU A C 1
ATOM 714 O O . LEU A 1 90 ? 38.830 4.662 -49.290 1.00 88.69 90 LEU A O 1
ATOM 718 N N . THR A 1 91 ? 38.091 2.960 -48.046 1.00 87.19 91 THR A N 1
ATOM 719 C CA . THR A 1 91 ? 39.373 2.233 -48.082 1.00 87.19 91 THR A CA 1
ATOM 720 C C . THR A 1 91 ? 39.616 1.469 -49.383 1.00 87.19 91 THR A C 1
ATOM 722 O O . THR A 1 91 ? 40.750 1.087 -49.654 1.00 87.19 91 THR A O 1
ATOM 725 N N . LEU A 1 92 ? 38.560 1.197 -50.155 1.00 82.50 92 LEU A N 1
ATOM 726 C CA . LEU A 1 92 ? 38.626 0.463 -51.423 1.00 82.50 92 LEU A CA 1
ATOM 727 C C . LEU A 1 92 ? 38.751 1.381 -52.652 1.00 82.50 92 LEU A C 1
ATOM 729 O O . LEU A 1 92 ? 38.966 0.869 -53.750 1.00 82.50 92 LEU A O 1
ATOM 733 N N . LEU A 1 93 ? 38.572 2.692 -52.471 1.00 75.69 93 LEU A N 1
ATOM 734 C CA . LEU A 1 93 ? 38.563 3.730 -53.507 1.00 75.69 93 LEU A CA 1
ATOM 735 C C . LEU A 1 93 ? 39.906 4.468 -53.536 1.00 75.69 93 LEU A C 1
ATOM 737 O O . LEU A 1 93 ? 40.374 4.761 -54.657 1.00 75.69 93 LEU A O 1
#

Sequence (93 aa):
MCQTAVKEAEREGKEFARAMKWLGSGEQEEIASLFAQHHLRLRKEALRAIIERGEELQTRYSRRYADFRTRLIGICIGACAIGFTAAVLLTLL

pLDDT: mean 89.02, std 7.06, range [62.06, 96.5]

Radius of gyration: 30.76 Å; chains: 1; bounding box: 62×15×83 Å